Protein AF-A0A660U3Y1-F1 (afdb_monomer)

pLDDT: mean 81.13, std 18.0, range [26.69, 96.25]

Structure (mmCIF, N/CA/C/O backbone):
data_AF-A0A660U3Y1-F1
#
_entry.id   AF-A0A660U3Y1-F1
#
loop_
_atom_site.group_PDB
_atom_site.id
_atom_site.type_symbol
_atom_site.label_atom_id
_atom_site.label_alt_id
_atom_site.label_comp_id
_atom_site.label_asym_id
_atom_site.label_entity_id
_atom_site.label_seq_id
_atom_site.pdbx_PDB_ins_code
_atom_site.Cartn_x
_atom_site.Cartn_y
_atom_site.Cartn_z
_atom_site.occupancy
_atom_site.B_iso_or_equiv
_atom_site.auth_seq_id
_atom_site.auth_comp_id
_atom_site.auth_asym_id
_atom_site.auth_atom_id
_atom_site.pdbx_PDB_model_num
ATOM 1 N N . MET A 1 1 ? -24.969 -13.644 9.704 1.00 38.50 1 MET A N 1
ATOM 2 C CA . MET A 1 1 ? -23.696 -13.093 10.215 1.00 38.50 1 MET A CA 1
ATOM 3 C C . MET A 1 1 ? -22.825 -14.247 10.685 1.00 38.50 1 MET A C 1
ATOM 5 O O . MET A 1 1 ? -23.134 -14.852 11.699 1.00 38.50 1 MET A O 1
ATOM 9 N N . ARG A 1 2 ? -21.796 -14.617 9.922 1.00 26.69 2 ARG A N 1
ATOM 10 C CA . ARG A 1 2 ? -20.731 -15.515 10.386 1.00 26.69 2 ARG A CA 1
ATOM 11 C C . ARG A 1 2 ? -19.425 -14.809 10.062 1.00 26.69 2 ARG A C 1
ATOM 13 O O . ARG A 1 2 ? -19.164 -14.570 8.886 1.00 26.69 2 ARG A O 1
ATOM 20 N N . ALA A 1 3 ? -18.663 -14.438 11.087 1.00 33.84 3 ALA A N 1
ATOM 21 C CA . ALA A 1 3 ? -17.257 -14.114 10.904 1.00 33.84 3 ALA A CA 1
ATOM 22 C C . ALA A 1 3 ? -16.625 -15.320 10.201 1.00 33.84 3 ALA A C 1
ATOM 24 O O . ALA A 1 3 ? -16.736 -16.447 10.694 1.00 33.84 3 ALA A O 1
ATOM 25 N N . ARG A 1 4 ? -16.073 -15.115 8.999 1.00 32.56 4 ARG A N 1
ATOM 26 C CA . ARG A 1 4 ? -15.279 -16.165 8.364 1.00 32.56 4 ARG A CA 1
ATOM 27 C C . ARG A 1 4 ? -14.079 -16.399 9.280 1.00 32.56 4 ARG A C 1
ATOM 29 O O . ARG A 1 4 ? -13.435 -15.421 9.657 1.00 32.56 4 ARG A O 1
ATOM 36 N N . PRO A 1 5 ? -13.795 -17.645 9.681 1.00 30.02 5 PRO A N 1
ATOM 37 C CA . PRO A 1 5 ? -12.590 -17.914 10.439 1.00 30.02 5 PRO A CA 1
ATOM 38 C C . PRO A 1 5 ? -11.397 -17.448 9.601 1.00 30.02 5 PRO A C 1
ATOM 40 O O . PRO A 1 5 ? -11.316 -17.771 8.415 1.00 30.02 5 PRO A O 1
ATOM 43 N N . LEU A 1 6 ? -10.485 -16.693 10.219 1.00 40.97 6 LEU A N 1
ATOM 44 C CA . LEU A 1 6 ? -9.143 -16.419 9.701 1.00 40.97 6 LEU A CA 1
ATOM 45 C C . LEU A 1 6 ? -8.345 -17.734 9.721 1.00 40.97 6 LEU A C 1
ATOM 47 O O . LEU A 1 6 ? -7.366 -17.887 10.445 1.00 40.97 6 LEU A O 1
ATOM 51 N N . SER A 1 7 ? -8.810 -18.743 8.984 1.00 30.17 7 SER A N 1
ATOM 52 C CA . SER A 1 7 ? -8.028 -19.935 8.718 1.00 30.17 7 SER A CA 1
ATOM 53 C C . SER A 1 7 ? -6.977 -19.518 7.707 1.00 30.17 7 SER A C 1
ATOM 55 O O . SER A 1 7 ? -7.266 -19.384 6.516 1.00 30.17 7 SER A O 1
ATOM 57 N N . PHE A 1 8 ? -5.774 -19.282 8.219 1.00 40.25 8 PHE A N 1
ATOM 58 C CA . PHE A 1 8 ? -4.523 -19.184 7.483 1.00 40.25 8 PHE A CA 1
ATOM 59 C C . PHE A 1 8 ? -4.283 -20.518 6.753 1.00 40.25 8 PHE A C 1
ATOM 61 O O . PHE A 1 8 ? -3.463 -21.342 7.144 1.00 40.25 8 PHE A O 1
ATOM 68 N N . SER A 1 9 ? -5.093 -20.796 5.732 1.00 29.05 9 SER A N 1
ATOM 69 C CA . SER A 1 9 ? -4.842 -21.867 4.785 1.00 29.05 9 SER A CA 1
ATOM 70 C C . SER A 1 9 ? -3.715 -21.360 3.907 1.00 29.05 9 SER A C 1
ATOM 72 O O . SER A 1 9 ? -3.891 -20.389 3.174 1.00 29.05 9 SER A O 1
ATOM 74 N N . ALA A 1 10 ? -2.552 -21.991 4.041 1.00 37.44 10 ALA A N 1
ATOM 75 C CA . ALA A 1 10 ? -1.383 -21.803 3.199 1.00 37.44 10 ALA A CA 1
ATOM 76 C C . ALA A 1 10 ? -1.683 -22.231 1.750 1.00 37.44 10 ALA A C 1
ATOM 78 O O . ALA A 1 10 ? -1.175 -23.229 1.253 1.00 37.44 10 ALA A O 1
ATOM 79 N N . ARG A 1 11 ? -2.552 -21.483 1.074 1.00 33.12 11 ARG A N 1
ATOM 80 C CA . ARG A 1 11 ? -2.484 -21.311 -0.368 1.00 33.12 11 ARG A CA 1
ATOM 81 C C . ARG A 1 11 ? -1.458 -20.206 -0.560 1.00 33.12 11 ARG A C 1
ATOM 83 O O . ARG A 1 11 ? -1.620 -19.128 0.008 1.00 33.12 11 ARG A O 1
ATOM 90 N N . GLU A 1 12 ? -0.355 -20.501 -1.233 1.00 38.88 12 GLU A N 1
ATOM 91 C CA . GLU A 1 12 ? 0.592 -19.475 -1.664 1.00 38.88 12 GLU A CA 1
ATOM 92 C C . GLU A 1 12 ? -0.188 -18.455 -2.497 1.00 38.88 12 GLU A C 1
ATOM 94 O O . GLU A 1 12 ? -0.542 -18.721 -3.642 1.00 38.88 12 GLU A O 1
ATOM 99 N N . ALA A 1 13 ? -0.553 -17.324 -1.886 1.00 41.47 13 ALA A N 1
ATOM 100 C CA . ALA A 1 13 ? -1.121 -16.204 -2.616 1.00 41.47 13 ALA A CA 1
ATOM 101 C C . ALA A 1 13 ? -0.105 -15.849 -3.701 1.00 41.47 13 ALA A C 1
ATOM 103 O O . ALA A 1 13 ? 1.049 -15.547 -3.394 1.00 41.47 13 ALA A O 1
ATOM 104 N N . THR A 1 14 ? -0.499 -16.011 -4.960 1.00 57.09 14 THR A N 1
ATOM 105 C CA . THR A 1 14 ? 0.438 -15.885 -6.083 1.00 57.09 14 THR A CA 1
ATOM 106 C C . THR A 1 14 ? 0.549 -14.418 -6.505 1.00 57.09 14 THR A C 1
ATOM 108 O O . THR A 1 14 ? 1.512 -14.030 -7.156 1.00 57.09 14 THR A O 1
ATOM 111 N N . THR A 1 15 ? -0.412 -13.572 -6.101 1.00 74.88 15 THR A N 1
ATOM 112 C CA . THR A 1 15 ? -0.439 -12.144 -6.442 1.00 74.88 15 THR A CA 1
ATOM 113 C C . THR A 1 15 ? -0.823 -11.254 -5.255 1.00 74.88 15 THR A C 1
ATOM 115 O O . THR A 1 15 ? -1.635 -11.622 -4.406 1.00 74.88 15 THR A O 1
ATOM 118 N N . MET A 1 16 ? -0.296 -10.025 -5.229 1.00 83.75 16 MET A N 1
ATOM 119 C CA . MET A 1 16 ? -0.641 -9.000 -4.229 1.00 83.75 16 MET A CA 1
ATOM 120 C C . MET A 1 16 ? -2.156 -8.751 -4.121 1.00 83.75 16 MET A C 1
ATOM 122 O O . MET A 1 16 ? -2.668 -8.543 -3.027 1.00 83.75 16 MET A O 1
ATOM 126 N N . LEU A 1 17 ? -2.900 -8.810 -5.232 1.00 84.19 17 LEU A N 1
ATOM 127 C CA . LEU A 1 17 ? -4.358 -8.627 -5.234 1.00 84.19 17 LEU A CA 1
ATOM 128 C C . LEU A 1 17 ? -5.096 -9.684 -4.399 1.00 84.19 17 LEU A C 1
ATOM 130 O O . LEU A 1 17 ? -6.085 -9.361 -3.733 1.00 84.19 17 LEU A O 1
ATOM 134 N N . GLU A 1 18 ? -4.626 -10.932 -4.411 1.00 8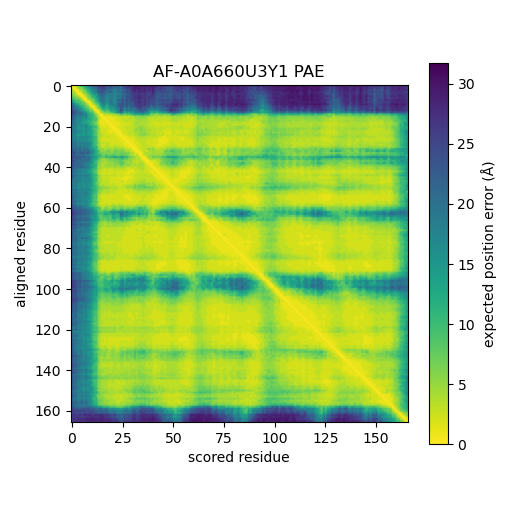3.94 18 GLU A N 1
ATOM 135 C CA . GLU A 1 18 ? -5.190 -12.007 -3.590 1.00 83.94 18 GLU A CA 1
ATOM 136 C C . GLU A 1 18 ? -4.908 -11.773 -2.107 1.00 83.94 18 GLU A C 1
ATOM 138 O O . GLU A 1 18 ? -5.817 -11.912 -1.286 1.00 83.94 18 GLU A O 1
ATOM 143 N N . GLU A 1 19 ? -3.686 -11.349 -1.762 1.00 86.44 19 GLU A N 1
ATOM 144 C CA . GLU A 1 19 ? -3.337 -11.007 -0.380 1.00 86.44 19 GLU A CA 1
ATOM 145 C C . GLU A 1 19 ? -4.221 -9.864 0.137 1.00 86.44 19 GLU A C 1
ATOM 147 O O . GLU A 1 19 ? -4.851 -10.007 1.186 1.00 86.44 19 GLU A O 1
ATOM 152 N N . LEU A 1 20 ? -4.387 -8.781 -0.633 1.00 89.00 20 LEU A N 1
ATOM 153 C CA . LEU A 1 20 ? -5.286 -7.678 -0.270 1.00 89.00 20 LEU A CA 1
ATOM 154 C C . LEU A 1 20 ? -6.734 -8.163 -0.093 1.00 89.00 20 LEU A C 1
ATOM 156 O O . LEU A 1 20 ? -7.381 -7.837 0.901 1.00 89.00 20 LEU A O 1
ATOM 160 N N . SER A 1 21 ? -7.233 -8.993 -1.010 1.00 87.50 21 SER A N 1
ATOM 161 C CA . SER A 1 21 ? -8.596 -9.540 -0.937 1.00 87.50 21 SER A CA 1
ATOM 162 C C . SER A 1 21 ? -8.809 -10.467 0.265 1.00 87.50 21 SER A C 1
ATOM 164 O O . SER A 1 21 ? -9.946 -10.680 0.678 1.00 87.50 21 SER A O 1
ATOM 166 N N . SER A 1 22 ? -7.733 -11.024 0.830 1.00 87.62 22 SER A N 1
ATOM 167 C CA . SER A 1 22 ? -7.786 -11.836 2.050 1.00 87.62 22 SER A CA 1
ATOM 168 C C . SER A 1 22 ? -7.749 -11.006 3.340 1.00 87.62 22 SER A C 1
ATOM 170 O O . SER A 1 22 ? -8.277 -11.444 4.360 1.00 87.62 22 SER A O 1
ATOM 172 N N . ILE A 1 23 ? -7.136 -9.816 3.293 1.00 88.88 23 ILE A N 1
ATOM 173 C CA . ILE A 1 23 ? -6.954 -8.915 4.442 1.00 88.88 23 ILE A CA 1
ATOM 174 C C . ILE A 1 23 ? -8.187 -8.030 4.658 1.00 88.88 23 ILE A C 1
ATOM 176 O O . ILE A 1 23 ? -8.562 -7.755 5.797 1.00 88.88 23 ILE A O 1
ATOM 180 N N . PHE A 1 24 ? -8.805 -7.560 3.573 1.00 90.69 24 PHE A N 1
ATOM 181 C CA . PHE A 1 24 ? -9.920 -6.614 3.612 1.00 90.69 24 PHE A CA 1
ATOM 182 C C . PHE A 1 24 ? -11.270 -7.314 3.425 1.00 90.69 24 PHE A C 1
ATOM 184 O O . PHE A 1 24 ? -11.417 -8.185 2.574 1.00 90.69 24 PHE A O 1
ATOM 191 N N . ASP A 1 25 ? -12.304 -6.859 4.140 1.00 90.62 25 ASP A N 1
ATOM 192 C CA . ASP A 1 25 ? -13.680 -7.345 3.940 1.00 90.62 25 ASP A CA 1
ATOM 193 C C . ASP A 1 25 ? -14.232 -6.957 2.567 1.00 90.62 25 ASP A C 1
ATOM 195 O O . ASP A 1 25 ? -15.112 -7.612 2.005 1.00 90.62 25 ASP A O 1
ATOM 199 N N . TRP A 1 26 ? -13.767 -5.818 2.061 1.00 92.50 26 TRP A N 1
ATOM 200 C CA . TRP A 1 26 ? -14.093 -5.321 0.739 1.00 92.50 26 TRP A CA 1
ATOM 201 C C . TRP A 1 26 ? -12.912 -4.531 0.201 1.00 92.50 26 TRP A C 1
ATOM 203 O O . TRP A 1 26 ? -12.415 -3.627 0.874 1.00 92.50 26 TRP A O 1
ATOM 213 N N . PHE A 1 27 ? -12.502 -4.853 -1.019 1.00 93.94 27 PHE A N 1
ATOM 214 C CA . PHE A 1 27 ? -11.457 -4.150 -1.743 1.00 93.94 27 PHE A CA 1
ATOM 215 C C . PHE A 1 27 ? -11.939 -3.864 -3.164 1.00 93.94 27 PHE A C 1
ATOM 217 O O . PHE A 1 27 ? -12.446 -4.753 -3.853 1.00 93.94 27 PHE A O 1
ATOM 224 N N . ARG A 1 28 ? -11.798 -2.615 -3.607 1.00 93.56 28 ARG A N 1
ATOM 225 C CA . ARG A 1 28 ? -12.078 -2.201 -4.981 1.00 93.56 28 ARG A CA 1
ATOM 226 C C . ARG A 1 28 ? -10.861 -1.509 -5.553 1.00 93.56 28 ARG A C 1
ATOM 228 O O . ARG A 1 28 ? -10.527 -0.398 -5.143 1.00 93.56 28 ARG A O 1
ATOM 235 N N . GLU A 1 29 ? -10.246 -2.164 -6.525 1.00 93.25 29 GLU A N 1
ATOM 236 C CA . GLU A 1 29 ? -9.114 -1.617 -7.255 1.00 93.25 29 GLU A CA 1
ATOM 237 C C . GLU A 1 29 ? -9.519 -0.360 -8.041 1.00 93.25 29 GLU A C 1
ATOM 239 O O . GLU A 1 29 ? -10.598 -0.283 -8.641 1.00 93.25 29 GLU A O 1
ATOM 244 N N . LEU A 1 30 ? -8.641 0.637 -8.008 1.00 91.56 30 LEU A N 1
ATOM 245 C CA . LEU A 1 30 ? -8.725 1.876 -8.760 1.00 91.56 30 LEU A CA 1
ATOM 246 C C . LEU A 1 30 ? -7.494 1.983 -9.657 1.00 91.56 30 LEU A C 1
ATOM 248 O O . LEU A 1 30 ? -6.393 2.246 -9.180 1.00 91.56 30 LEU A O 1
ATOM 252 N N . CYS A 1 31 ? -7.714 1.826 -10.957 1.00 89.69 31 CYS A N 1
ATOM 253 C CA . CYS A 1 31 ? -6.671 1.858 -11.974 1.00 89.69 31 CYS A CA 1
ATOM 254 C C . CYS A 1 31 ? -6.480 3.263 -12.577 1.00 89.69 31 CYS A C 1
ATOM 256 O O . CYS A 1 31 ? -7.377 4.119 -12.547 1.00 89.69 31 CYS A O 1
ATOM 258 N N . GLY A 1 32 ? -5.318 3.460 -13.189 1.00 84.81 32 GLY A N 1
ATOM 259 C CA . GLY A 1 32 ? -4.980 4.532 -14.115 1.00 84.81 32 GLY A CA 1
ATOM 260 C C . GLY A 1 32 ? -4.338 5.760 -13.472 1.00 84.81 32 GLY A C 1
ATOM 261 O O . GLY A 1 32 ? -4.805 6.277 -12.449 1.00 84.81 32 GLY A O 1
ATOM 262 N N . ASP A 1 33 ? -3.318 6.286 -14.153 1.00 86.50 33 ASP A N 1
ATOM 263 C CA . ASP A 1 33 ? -2.675 7.566 -13.836 1.00 86.50 33 ASP A CA 1
ATOM 264 C C . ASP A 1 33 ? -3.432 8.791 -14.388 1.00 86.50 33 ASP A C 1
ATOM 266 O O . ASP A 1 33 ? -3.146 9.919 -13.992 1.00 86.50 33 ASP A O 1
ATOM 270 N N . ARG A 1 34 ? -4.450 8.563 -15.236 1.00 84.62 34 ARG A N 1
ATOM 271 C CA . ARG A 1 34 ? -5.249 9.578 -15.960 1.00 84.62 34 ARG A CA 1
ATOM 272 C C . ARG A 1 34 ? -4.474 10.376 -17.011 1.00 84.62 34 ARG A C 1
ATOM 274 O O . ARG A 1 34 ? -4.979 11.400 -17.460 1.00 84.62 34 ARG A O 1
ATOM 281 N N . ILE A 1 35 ? -3.303 9.898 -17.419 1.00 84.00 35 ILE A N 1
ATOM 282 C CA . ILE A 1 35 ? -2.506 10.501 -18.484 1.00 84.00 35 ILE A CA 1
ATOM 283 C C . ILE A 1 35 ? -2.433 9.540 -19.664 1.00 84.00 35 ILE A C 1
ATOM 285 O O . ILE A 1 35 ? -2.947 9.862 -20.731 1.00 84.00 35 ILE A O 1
ATOM 289 N N . GLN A 1 36 ? -1.831 8.361 -19.483 1.00 75.38 36 GLN A N 1
ATOM 290 C CA . GLN A 1 36 ? -1.526 7.494 -20.626 1.00 75.38 36 GLN A CA 1
ATOM 291 C C . GLN A 1 36 ? -1.427 6.003 -20.295 1.00 75.38 36 GLN A C 1
ATOM 293 O O . GLN A 1 36 ? -1.680 5.184 -21.176 1.00 75.38 36 GLN A O 1
ATOM 298 N N . TRP A 1 37 ? -1.100 5.626 -19.055 1.00 80.69 37 TRP A N 1
ATOM 299 C CA . TRP A 1 37 ? -0.744 4.242 -18.736 1.00 80.69 37 TRP A CA 1
ATOM 300 C C . TRP A 1 37 ? -1.420 3.729 -17.464 1.00 80.69 37 TRP A C 1
ATOM 302 O O . TRP A 1 37 ? -1.726 4.476 -16.532 1.00 80.69 37 TRP A O 1
ATOM 312 N N . GLU A 1 38 ? -1.624 2.413 -17.427 1.00 80.12 38 GLU A N 1
ATOM 313 C CA . GLU A 1 38 ? -1.889 1.679 -16.196 1.00 80.12 38 GLU A CA 1
ATOM 314 C C . GLU A 1 38 ? -0.715 0.753 -15.908 1.00 80.12 38 GLU A C 1
ATOM 316 O O . GLU A 1 38 ? -0.298 -0.025 -16.766 1.00 80.12 38 GLU A O 1
ATOM 321 N N . ASP A 1 39 ? -0.193 0.847 -14.689 1.00 83.88 39 ASP A N 1
ATOM 322 C CA . ASP A 1 39 ? 0.995 0.119 -14.268 1.00 83.88 39 ASP A CA 1
ATOM 323 C C . ASP A 1 39 ? 0.705 -0.714 -13.014 1.00 83.88 39 ASP A C 1
ATOM 325 O O . ASP A 1 39 ? 0.075 -0.243 -12.061 1.00 83.88 39 ASP A O 1
ATOM 329 N N . LYS A 1 40 ? 1.161 -1.969 -13.031 1.00 82.00 40 LYS A N 1
ATOM 330 C CA . LYS A 1 40 ? 0.872 -2.969 -11.993 1.00 82.00 40 LYS A CA 1
ATOM 331 C C . LYS A 1 40 ? 1.829 -2.926 -10.801 1.00 82.00 40 LYS A C 1
ATOM 333 O O . LYS A 1 40 ? 1.640 -3.703 -9.870 1.00 82.00 40 LYS A O 1
ATOM 338 N N . LYS A 1 41 ? 2.835 -2.042 -10.802 1.00 84.88 41 LYS A N 1
ATOM 339 C CA . LYS A 1 41 ? 3.825 -1.921 -9.719 1.00 84.88 41 LYS A CA 1
ATOM 340 C C . LYS A 1 41 ? 3.226 -1.357 -8.446 1.00 84.88 41 LYS A C 1
ATOM 342 O O . LYS A 1 41 ? 3.685 -1.680 -7.357 1.00 84.88 41 LYS A O 1
ATOM 347 N N . LEU A 1 42 ? 2.219 -0.502 -8.594 1.00 89.38 42 LEU A N 1
ATOM 348 C CA . LEU A 1 42 ? 1.381 -0.047 -7.498 1.00 89.38 42 LEU A CA 1
ATOM 349 C C . LEU A 1 42 ? -0.045 -0.497 -7.772 1.00 89.38 42 LEU A C 1
ATOM 351 O O . LEU A 1 42 ? -0.677 -0.030 -8.715 1.00 89.38 42 LEU A O 1
ATOM 355 N N . ILE A 1 43 ? -0.553 -1.389 -6.935 1.00 91.62 43 ILE A N 1
ATOM 356 C CA . ILE A 1 43 ? -1.967 -1.735 -6.890 1.00 91.62 43 ILE A CA 1
ATOM 357 C C . ILE A 1 43 ? -2.618 -0.769 -5.914 1.00 91.62 43 ILE A C 1
ATOM 359 O O . ILE A 1 43 ? -2.200 -0.638 -4.765 1.00 91.62 43 ILE A O 1
ATOM 363 N N . THR A 1 44 ? -3.644 -0.066 -6.368 1.00 94.25 44 THR A N 1
ATOM 364 C CA . THR A 1 44 ? -4.302 0.962 -5.566 1.00 94.25 44 THR A CA 1
ATOM 365 C C . THR A 1 44 ? -5.791 0.727 -5.494 1.00 94.25 44 THR A C 1
ATOM 367 O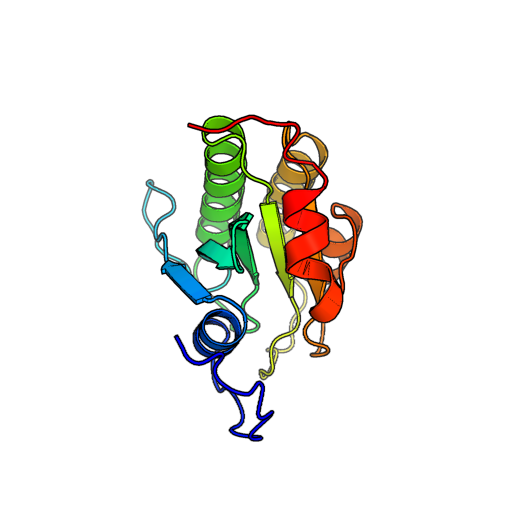 O . THR A 1 44 ? -6.377 0.213 -6.441 1.00 94.25 44 THR A O 1
ATOM 370 N N . GLY A 1 45 ? -6.434 1.118 -4.398 1.00 94.19 45 GLY A N 1
ATOM 371 C CA . GLY A 1 45 ? -7.869 0.904 -4.270 1.00 94.19 45 GLY A CA 1
ATOM 372 C C . GLY A 1 45 ? -8.487 1.459 -3.003 1.00 94.19 45 GLY A C 1
ATOM 373 O O . GLY A 1 45 ? -7.810 2.006 -2.137 1.00 94.19 45 GLY A O 1
ATOM 374 N N . LEU A 1 46 ? -9.801 1.300 -2.902 1.00 94.56 46 LEU A N 1
ATOM 375 C CA . LEU A 1 46 ? -10.544 1.542 -1.672 1.00 94.56 46 LEU A CA 1
ATOM 376 C C . LEU A 1 46 ? -10.718 0.226 -0.932 1.00 94.56 46 LEU A C 1
ATOM 378 O O . LEU A 1 46 ? -11.125 -0.772 -1.527 1.00 94.56 46 LEU A O 1
ATOM 382 N N . ALA A 1 47 ? -10.454 0.247 0.367 1.00 94.19 47 ALA A N 1
ATOM 383 C CA . ALA A 1 47 ? -10.594 -0.911 1.226 1.00 94.19 47 ALA A CA 1
ATOM 384 C C . ALA A 1 47 ? -11.489 -0.625 2.428 1.00 94.19 47 ALA A C 1
ATOM 386 O O . ALA A 1 47 ? -11.582 0.508 2.910 1.00 94.19 47 ALA A O 1
ATOM 387 N N . ARG A 1 48 ? -12.127 -1.679 2.9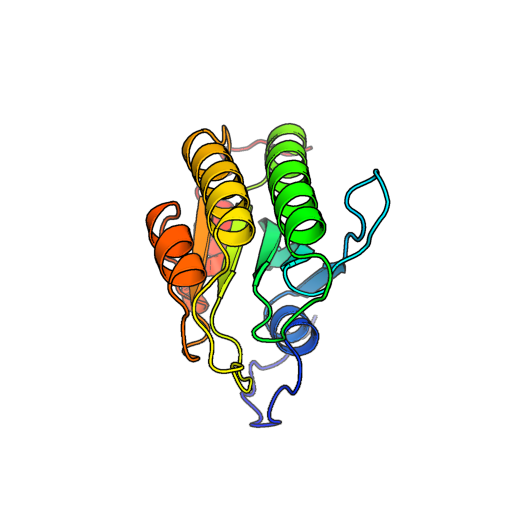35 1.00 91.69 48 ARG A N 1
ATOM 388 C CA . ARG A 1 48 ? -12.884 -1.667 4.185 1.00 91.69 48 ARG A CA 1
ATOM 389 C C . ARG A 1 48 ? -12.435 -2.819 5.081 1.00 91.69 48 ARG A C 1
ATOM 391 O O . ARG A 1 48 ? -12.360 -3.953 4.614 1.00 91.69 48 ARG A O 1
ATOM 398 N N . VAL A 1 49 ? -12.199 -2.511 6.355 1.00 88.69 49 VAL A N 1
ATOM 399 C CA . VAL A 1 49 ? -11.985 -3.480 7.443 1.00 88.69 49 VAL A CA 1
ATOM 400 C C . VAL A 1 49 ? -12.979 -3.146 8.544 1.00 88.69 49 VAL A C 1
ATOM 402 O O . VAL A 1 49 ? -12.932 -2.050 9.104 1.00 88.69 49 VAL A O 1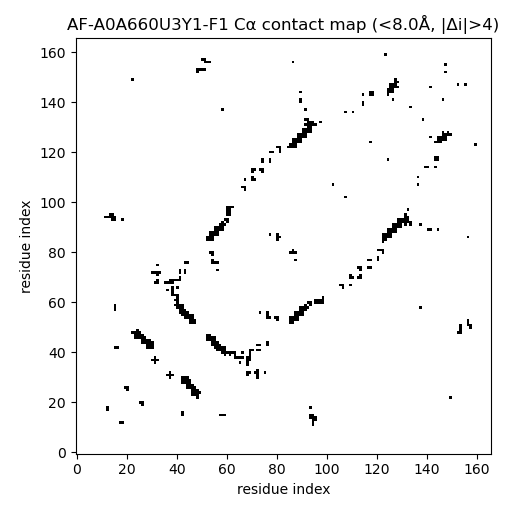
ATOM 405 N N . GLY A 1 50 ? -13.924 -4.042 8.801 1.00 87.81 50 GLY A N 1
ATOM 406 C CA . GLY A 1 50 ? -15.051 -3.831 9.695 1.00 87.81 50 GLY A CA 1
ATOM 407 C C . GLY A 1 50 ? -15.791 -2.534 9.368 1.00 87.81 50 GLY A C 1
ATOM 408 O O . GLY A 1 50 ? -16.430 -2.394 8.317 1.00 87.81 50 GLY A O 1
ATOM 409 N N . ARG A 1 51 ? -15.704 -1.558 10.278 1.00 86.00 51 ARG A N 1
ATOM 410 C CA . ARG A 1 51 ? -16.312 -0.221 10.106 1.00 86.00 51 ARG A CA 1
ATOM 411 C C . ARG A 1 51 ? -15.366 0.827 9.513 1.00 86.00 51 ARG A C 1
ATOM 413 O O . ARG A 1 51 ? -15.827 1.904 9.114 1.00 86.00 51 ARG A O 1
ATOM 420 N N . ALA A 1 52 ? -14.073 0.538 9.444 1.00 87.69 52 ALA A N 1
ATOM 421 C CA . ALA A 1 52 ? -13.058 1.450 8.942 1.00 87.69 52 ALA A CA 1
ATOM 422 C C . ALA A 1 52 ? -12.935 1.383 7.416 1.00 87.69 52 ALA A C 1
ATOM 424 O O . ALA A 1 52 ? -13.099 0.325 6.811 1.00 87.69 52 ALA A O 1
ATOM 425 N N . ARG A 1 53 ? -12.625 2.519 6.785 1.00 91.50 53 ARG A N 1
ATOM 426 C CA . ARG A 1 53 ? -12.313 2.609 5.351 1.00 91.50 53 ARG A CA 1
ATOM 427 C C . ARG A 1 53 ? -10.931 3.220 5.188 1.00 91.50 53 ARG A C 1
ATOM 429 O O . ARG A 1 53 ? -10.577 4.098 5.968 1.00 91.50 53 ARG A O 1
ATOM 436 N N . ALA A 1 54 ? -10.201 2.788 4.171 1.00 94.12 54 ALA A N 1
ATOM 437 C CA . ALA A 1 54 ? -8.887 3.319 3.846 1.00 94.12 54 ALA A CA 1
ATOM 438 C C . ALA A 1 54 ? -8.686 3.366 2.331 1.00 94.12 54 ALA A C 1
ATOM 440 O O . ALA A 1 54 ? -9.264 2.564 1.589 1.00 94.12 54 ALA A O 1
ATOM 441 N N . VAL A 1 55 ? -7.843 4.289 1.883 1.00 96.19 55 VAL A N 1
ATOM 442 C CA . VAL A 1 55 ? -7.243 4.220 0.551 1.00 96.19 55 VAL A CA 1
ATOM 443 C C . VAL A 1 55 ? -5.979 3.384 0.666 1.00 96.19 55 VAL A C 1
ATOM 445 O O . VAL A 1 55 ? -5.118 3.671 1.490 1.00 96.19 55 VAL A O 1
ATOM 448 N N . VAL A 1 56 ? -5.865 2.343 -0.147 1.00 96.25 56 VAL A N 1
ATOM 449 C CA . VAL A 1 56 ? -4.742 1.409 -0.109 1.00 96.25 56 VAL A CA 1
ATOM 450 C C . VAL A 1 56 ? -3.804 1.673 -1.274 1.00 96.25 56 VAL A C 1
ATOM 452 O O . VAL A 1 56 ? -4.250 1.839 -2.412 1.00 96.25 56 VAL A O 1
ATOM 455 N N . ILE A 1 57 ? -2.507 1.676 -0.977 1.00 95.50 57 ILE A N 1
ATOM 456 C CA . ILE A 1 57 ? -1.414 1.705 -1.946 1.00 95.50 57 ILE A CA 1
ATOM 457 C C . ILE A 1 57 ? -0.525 0.497 -1.653 1.00 95.50 57 ILE A C 1
ATOM 459 O O . ILE A 1 57 ? 0.245 0.497 -0.696 1.00 95.50 57 ILE A O 1
ATOM 463 N N . ALA A 1 58 ? -0.649 -0.549 -2.456 1.00 93.38 58 ALA A N 1
ATOM 464 C CA . ALA A 1 58 ? 0.134 -1.765 -2.330 1.00 93.38 58 ALA A CA 1
ATOM 465 C C . ALA A 1 58 ? 1.233 -1.798 -3.391 1.00 93.38 58 ALA A C 1
ATOM 467 O O . ALA A 1 58 ? 0.965 -1.606 -4.577 1.00 93.38 58 ALA A O 1
ATOM 468 N N . PHE A 1 59 ? 2.468 -2.047 -2.972 1.00 90.44 59 PHE A N 1
ATOM 469 C CA . PHE A 1 59 ? 3.562 -2.322 -3.904 1.00 90.44 59 PHE A CA 1
ATOM 470 C C . PHE A 1 59 ? 3.387 -3.707 -4.501 1.00 90.44 59 PHE A C 1
ATOM 472 O O . PHE A 1 59 ? 2.814 -4.550 -3.846 1.00 90.44 59 PHE A O 1
ATOM 479 N N . ASN A 1 60 ? 3.838 -3.951 -5.725 1.00 85.81 60 ASN A N 1
ATOM 480 C CA . ASN A 1 60 ? 3.904 -5.279 -6.327 1.00 85.81 60 ASN A CA 1
ATOM 481 C C . ASN A 1 60 ? 5.371 -5.583 -6.666 1.00 85.81 60 ASN A C 1
ATOM 483 O O . ASN A 1 60 ? 6.019 -4.724 -7.273 1.00 85.81 60 ASN A O 1
ATOM 487 N N . PRO A 1 61 ? 5.930 -6.747 -6.268 1.00 74.06 61 PRO A N 1
ATOM 488 C CA . PRO A 1 61 ? 7.330 -7.090 -6.531 1.00 74.06 61 PRO A CA 1
ATOM 489 C C . PRO A 1 61 ? 7.679 -7.226 -8.021 1.00 74.06 61 PRO A C 1
ATOM 491 O O . PRO A 1 61 ? 8.865 -7.214 -8.364 1.00 74.06 61 PRO A O 1
ATOM 494 N N . GLU A 1 62 ? 6.681 -7.351 -8.899 1.00 70.06 62 GLU A N 1
ATOM 495 C CA . GLU A 1 62 ? 6.869 -7.465 -10.346 1.00 70.06 62 GLU A CA 1
ATOM 496 C C . GLU A 1 62 ? 7.508 -6.207 -10.967 1.00 70.06 62 GLU A C 1
ATOM 498 O O . GLU A 1 62 ? 7.220 -5.066 -10.593 1.00 70.06 62 GLU A O 1
ATOM 503 N N . GLN A 1 63 ? 8.384 -6.410 -11.960 1.00 64.94 63 GLN A N 1
ATOM 504 C CA . GLN A 1 63 ? 8.871 -5.313 -12.798 1.00 64.94 63 GLN A CA 1
ATOM 505 C C . GLN A 1 63 ? 7.781 -4.852 -13.750 1.00 64.94 63 GLN A C 1
ATOM 507 O O . GLN A 1 63 ? 7.047 -5.660 -14.315 1.00 64.94 63 GLN A O 1
ATOM 512 N N . THR A 1 64 ? 7.736 -3.547 -13.986 1.00 66.12 64 THR A N 1
ATOM 513 C CA . THR A 1 64 ? 6.755 -2.959 -14.880 1.00 66.12 64 THR A CA 1
ATOM 514 C C . THR A 1 64 ? 7.400 -1.978 -15.852 1.00 66.12 64 THR A C 1
ATOM 516 O O . THR A 1 64 ? 8.416 -1.359 -15.522 1.00 66.12 64 THR A O 1
ATOM 519 N N . PRO A 1 65 ? 6.850 -1.867 -17.073 1.00 65.94 65 PRO A N 1
ATOM 520 C CA . PRO A 1 65 ? 7.458 -1.086 -18.144 1.00 65.94 65 PRO A CA 1
ATOM 521 C C . PRO A 1 65 ? 7.382 0.429 -17.912 1.00 65.94 65 PRO A C 1
ATOM 523 O O . PRO A 1 65 ? 8.212 1.157 -18.452 1.00 65.94 65 PRO A O 1
ATOM 526 N N . HIS A 1 66 ? 6.429 0.917 -17.106 1.00 76.00 66 HIS A N 1
ATOM 527 C CA . HIS A 1 66 ? 6.164 2.349 -16.939 1.00 76.00 66 HIS A CA 1
ATOM 528 C C . HIS A 1 66 ? 6.053 2.732 -15.457 1.00 76.00 66 HIS A C 1
ATOM 530 O O . HIS A 1 66 ? 4.989 3.159 -14.995 1.00 76.00 66 HIS A O 1
ATOM 536 N N . PRO A 1 67 ? 7.158 2.636 -14.689 1.00 75.12 67 PRO A N 1
ATOM 537 C CA . PRO A 1 67 ? 7.131 2.877 -13.250 1.00 75.12 67 PRO A CA 1
ATOM 538 C C . PRO A 1 67 ? 6.581 4.260 -12.889 1.00 75.12 67 PRO A C 1
ATOM 540 O O . PRO A 1 67 ? 5.874 4.399 -11.899 1.00 75.12 67 PRO A O 1
ATOM 543 N N . GLU A 1 68 ? 6.846 5.267 -13.716 1.00 85.50 68 GLU A N 1
ATOM 544 C CA . GLU A 1 68 ? 6.311 6.623 -13.586 1.00 85.50 68 GLU A CA 1
ATOM 545 C C . GLU A 1 68 ? 4.782 6.679 -13.412 1.00 85.50 68 GLU A C 1
ATOM 547 O O . GLU A 1 68 ? 4.274 7.392 -12.544 1.00 85.50 68 GLU A O 1
ATOM 552 N N . ALA A 1 69 ? 4.037 5.873 -14.171 1.00 85.81 69 ALA A N 1
ATOM 553 C CA . ALA A 1 69 ? 2.582 5.845 -14.131 1.00 85.81 69 ALA A CA 1
ATOM 554 C C . ALA A 1 69 ? 2.080 5.263 -12.805 1.00 85.81 69 ALA A C 1
ATOM 556 O O . ALA A 1 69 ? 1.090 5.745 -12.250 1.00 85.81 69 ALA A O 1
ATOM 557 N N . ALA A 1 70 ? 2.806 4.292 -12.239 1.00 87.62 70 ALA A N 1
ATOM 558 C CA . ALA A 1 70 ? 2.494 3.740 -10.927 1.00 87.62 70 ALA A CA 1
ATOM 559 C C . ALA A 1 70 ? 2.587 4.813 -9.834 1.00 87.62 70 ALA A C 1
ATOM 561 O O . ALA A 1 70 ? 1.646 4.978 -9.058 1.00 87.62 70 ALA A O 1
ATOM 562 N N . PHE A 1 71 ? 3.684 5.575 -9.768 1.00 91.12 71 PHE A N 1
ATOM 563 C CA . PHE A 1 71 ? 3.860 6.590 -8.719 1.00 91.12 71 PHE A CA 1
ATOM 564 C C . PHE A 1 71 ? 2.913 7.777 -8.892 1.00 91.12 71 PHE A C 1
ATOM 566 O O . PHE A 1 71 ? 2.334 8.227 -7.903 1.00 91.12 71 PHE A O 1
ATOM 573 N N . ARG A 1 72 ? 2.647 8.219 -10.132 1.00 91.75 72 ARG A N 1
ATOM 574 C CA . ARG A 1 72 ? 1.593 9.213 -10.407 1.00 91.75 72 ARG A CA 1
ATOM 575 C C . ARG A 1 72 ? 0.227 8.734 -9.912 1.00 91.75 72 ARG A C 1
ATOM 577 O O . ARG A 1 72 ? -0.503 9.499 -9.276 1.00 91.75 72 ARG A O 1
ATOM 584 N N . LYS A 1 73 ? -0.104 7.456 -10.140 1.00 93.31 73 LYS A N 1
ATOM 585 C CA . LYS A 1 73 ? -1.310 6.821 -9.590 1.00 93.31 73 LYS A CA 1
ATOM 586 C C . LYS A 1 73 ? -1.296 6.823 -8.057 1.00 93.31 73 LYS A C 1
ATOM 588 O O . LYS A 1 73 ? -2.299 7.198 -7.457 1.00 93.31 73 LYS A O 1
ATOM 593 N N . GLY A 1 74 ? -0.168 6.508 -7.421 1.00 94.25 74 GLY A N 1
ATOM 594 C CA . GLY A 1 74 ? 0.004 6.608 -5.966 1.00 94.25 74 GLY A CA 1
ATOM 595 C C . GLY A 1 74 ? -0.288 8.013 -5.424 1.00 94.25 74 GLY A C 1
ATOM 596 O O . GLY A 1 74 ? -1.130 8.168 -4.543 1.00 94.25 74 GLY A O 1
ATOM 597 N N . ILE A 1 75 ? 0.316 9.053 -6.006 1.00 94.94 75 ILE A N 1
ATOM 598 C CA . ILE A 1 75 ? 0.102 10.458 -5.605 1.00 94.94 75 ILE A CA 1
ATOM 599 C C . ILE A 1 75 ? -1.372 10.854 -5.773 1.00 94.94 75 ILE A C 1
ATOM 601 O O . ILE A 1 75 ? -1.968 11.503 -4.912 1.00 94.94 75 ILE A O 1
ATOM 605 N N . ARG A 1 76 ? -2.005 10.425 -6.871 1.00 95.00 76 ARG A N 1
ATOM 606 C CA . ARG A 1 76 ? -3.442 10.625 -7.107 1.00 95.00 76 ARG A CA 1
ATOM 607 C C . ARG A 1 76 ? -4.298 9.986 -6.011 1.00 95.00 76 ARG A C 1
ATOM 609 O O . ARG A 1 76 ? -5.331 10.551 -5.656 1.00 95.00 76 ARG A O 1
ATOM 616 N N . MET A 1 77 ? -3.893 8.831 -5.489 1.00 95.38 77 MET A N 1
ATOM 617 C CA . MET A 1 77 ? -4.598 8.143 -4.406 1.00 95.38 77 MET A CA 1
ATOM 618 C C . MET A 1 77 ? -4.430 8.833 -3.060 1.00 95.38 77 MET A C 1
ATOM 620 O O . MET A 1 77 ? -5.414 8.927 -2.333 1.00 95.38 77 MET A O 1
ATOM 624 N N . VAL A 1 78 ? -3.255 9.393 -2.763 1.00 95.94 78 VAL A N 1
ATOM 625 C CA . VAL A 1 78 ? -3.072 10.236 -1.570 1.00 95.94 78 VAL A CA 1
ATOM 626 C C . VAL A 1 78 ? -4.046 11.417 -1.609 1.00 95.94 78 VAL A C 1
ATOM 628 O O . VAL A 1 78 ? -4.852 11.579 -0.698 1.00 95.94 78 VAL A O 1
ATOM 631 N N . LYS A 1 79 ? -4.108 12.138 -2.736 1.00 95.31 79 LYS A N 1
ATOM 632 C CA . LYS A 1 79 ? -5.065 13.246 -2.928 1.00 95.31 79 LYS A CA 1
ATOM 633 C C . LYS A 1 79 ? -6.530 12.813 -2.842 1.00 95.31 79 LYS A C 1
ATOM 635 O O . LYS A 1 79 ? -7.397 13.591 -2.449 1.00 95.31 79 LYS A O 1
ATOM 640 N N . LEU A 1 80 ? -6.845 11.591 -3.274 1.00 94.50 80 LEU A N 1
ATOM 641 C CA . LEU A 1 80 ? -8.190 11.034 -3.127 1.00 94.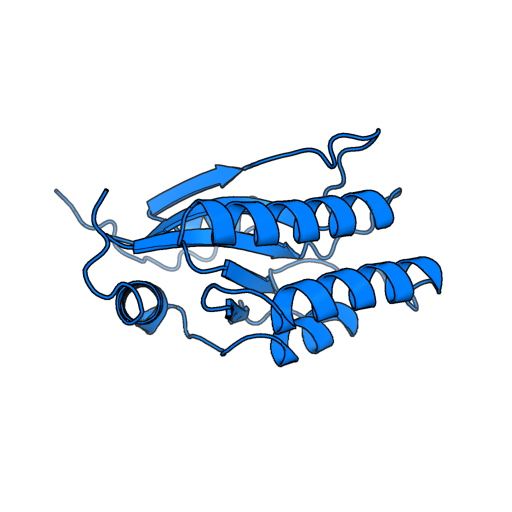50 80 LEU A CA 1
ATOM 642 C C . LEU A 1 80 ? -8.508 10.750 -1.654 1.00 94.50 80 LEU A C 1
ATOM 644 O O . LEU A 1 80 ? -9.620 11.034 -1.219 1.00 94.50 80 LEU A O 1
ATOM 648 N N . ALA A 1 81 ? -7.548 10.215 -0.901 1.00 94.31 81 ALA A N 1
ATOM 649 C CA . ALA A 1 81 ? -7.689 9.928 0.521 1.00 94.31 81 ALA A CA 1
ATOM 650 C C . ALA A 1 81 ? -7.966 11.203 1.323 1.00 94.31 81 ALA A C 1
ATOM 652 O O . ALA A 1 81 ? -8.915 11.228 2.106 1.00 94.31 81 ALA A O 1
ATOM 653 N N . GLU A 1 82 ? -7.229 12.278 1.029 1.00 93.94 82 GLU A N 1
ATOM 654 C CA . GLU A 1 82 ? -7.436 13.613 1.603 1.00 93.94 82 GLU A CA 1
ATOM 655 C C . GLU A 1 82 ? -8.854 14.127 1.346 1.00 93.94 82 GLU A C 1
ATOM 657 O O . GLU A 1 82 ? -9.576 14.475 2.277 1.00 93.94 82 GLU A O 1
ATOM 662 N N . LYS A 1 83 ? -9.314 14.071 0.090 1.00 93.19 83 LYS A N 1
ATOM 663 C CA . LYS A 1 83 ? -10.677 14.494 -0.278 1.00 93.19 83 LYS A CA 1
ATOM 664 C C . LYS A 1 83 ? -11.773 13.682 0.407 1.00 93.19 83 LYS A C 1
ATOM 666 O O . LYS A 1 83 ? -12.847 14.212 0.672 1.00 93.19 83 LYS A O 1
ATOM 671 N N . LEU A 1 84 ? -11.531 12.394 0.639 1.00 90.25 84 LEU A N 1
ATOM 672 C CA . LEU A 1 84 ? -12.477 11.499 1.306 1.00 90.25 84 LEU A CA 1
ATOM 673 C C . LEU A 1 84 ? -12.358 11.541 2.836 1.00 90.25 84 LEU A C 1
ATOM 675 O O . LEU A 1 84 ? -13.143 10.871 3.508 1.00 90.25 84 LEU A O 1
ATOM 679 N N . GLY A 1 85 ? -11.369 12.254 3.388 1.00 89.12 85 GLY A N 1
ATOM 680 C CA . GLY A 1 85 ? -11.054 12.231 4.816 1.00 89.12 85 GLY A CA 1
ATOM 681 C C . GLY A 1 85 ? -10.753 10.822 5.338 1.00 89.12 85 GLY A C 1
ATOM 682 O O . GLY A 1 85 ? -11.082 10.499 6.477 1.00 89.12 85 GLY A O 1
ATOM 683 N N . CYS A 1 86 ? -10.210 9.948 4.487 1.00 90.88 86 CYS A N 1
ATOM 684 C CA . CYS A 1 86 ? -9.903 8.563 4.829 1.00 90.88 86 CYS A CA 1
ATOM 685 C C . CYS A 1 86 ? -8.387 8.380 4.979 1.00 90.88 86 CYS A C 1
ATOM 687 O O . CYS A 1 86 ? -7.636 8.978 4.213 1.00 90.88 86 CYS A O 1
ATOM 689 N N . PRO A 1 87 ? -7.923 7.524 5.903 1.00 94.19 87 PRO A N 1
ATOM 690 C CA . PRO A 1 87 ? -6.503 7.224 6.040 1.00 94.19 87 PRO A CA 1
ATOM 691 C C . PRO A 1 87 ? -5.935 6.534 4.792 1.00 94.19 87 PRO A C 1
ATOM 693 O O . PRO A 1 87 ? -6.642 5.806 4.081 1.00 94.19 87 PRO A O 1
ATOM 696 N N . VAL A 1 88 ? -4.637 6.731 4.565 1.00 95.81 88 VAL A N 1
ATOM 697 C CA . VAL A 1 88 ? -3.851 6.010 3.558 1.00 95.81 88 VAL A CA 1
ATOM 698 C C . VAL A 1 88 ? -3.184 4.809 4.221 1.00 95.81 88 VAL A C 1
ATOM 700 O O . VAL A 1 88 ? -2.566 4.935 5.274 1.00 95.81 88 VAL A O 1
ATOM 703 N N . LEU A 1 89 ? -3.281 3.641 3.596 1.00 95.94 89 LEU A N 1
ATOM 704 C CA . LEU A 1 89 ? -2.634 2.414 4.038 1.00 95.94 89 LEU A CA 1
ATOM 705 C C . LEU A 1 89 ? -1.670 1.919 2.961 1.00 95.94 89 LEU A C 1
ATOM 707 O O . LEU A 1 89 ? -2.084 1.511 1.876 1.00 95.94 89 LEU A O 1
ATOM 711 N N . ILE A 1 90 ? -0.383 1.932 3.281 1.00 95.75 90 ILE A N 1
ATOM 712 C CA . ILE A 1 90 ? 0.672 1.403 2.425 1.00 95.75 90 ILE A CA 1
ATOM 713 C C . ILE A 1 90 ? 0.867 -0.074 2.748 1.00 95.75 90 ILE A C 1
ATOM 715 O O . ILE A 1 90 ? 1.138 -0.419 3.894 1.00 95.75 90 ILE A O 1
ATOM 719 N N . VAL A 1 91 ? 0.767 -0.945 1.751 1.00 94.00 91 VAL A N 1
ATOM 720 C CA . VAL A 1 91 ? 0.983 -2.387 1.923 1.00 94.00 91 VAL A CA 1
ATOM 721 C C . VAL A 1 91 ? 2.239 -2.799 1.166 1.00 94.00 91 VAL A C 1
ATOM 723 O O . VAL A 1 91 ? 2.403 -2.474 -0.010 1.00 94.00 91 VAL A O 1
ATOM 726 N N . VAL A 1 92 ? 3.146 -3.495 1.846 1.00 91.44 92 VAL A N 1
ATOM 727 C CA . VAL A 1 92 ? 4.421 -3.940 1.271 1.00 91.44 92 VAL A CA 1
ATOM 728 C C . VAL A 1 92 ? 4.727 -5.385 1.636 1.00 91.44 92 VAL A C 1
ATOM 730 O O . VAL A 1 92 ? 4.253 -5.910 2.646 1.00 91.44 92 VAL A O 1
ATOM 733 N N . GLY A 1 93 ? 5.589 -6.010 0.836 1.00 84.88 93 GLY A N 1
ATOM 734 C CA . GLY A 1 93 ? 6.155 -7.312 1.161 1.00 84.88 93 GLY A CA 1
ATOM 735 C C . GLY A 1 93 ? 5.188 -8.479 1.001 1.00 84.88 93 GLY A C 1
ATOM 736 O O . GLY A 1 93 ? 5.234 -9.383 1.829 1.00 84.88 93 GLY A O 1
ATOM 737 N N . ALA A 1 94 ? 4.344 -8.504 -0.034 1.00 78.62 94 ALA A N 1
ATOM 738 C CA . ALA A 1 94 ? 3.734 -9.777 -0.423 1.00 78.62 9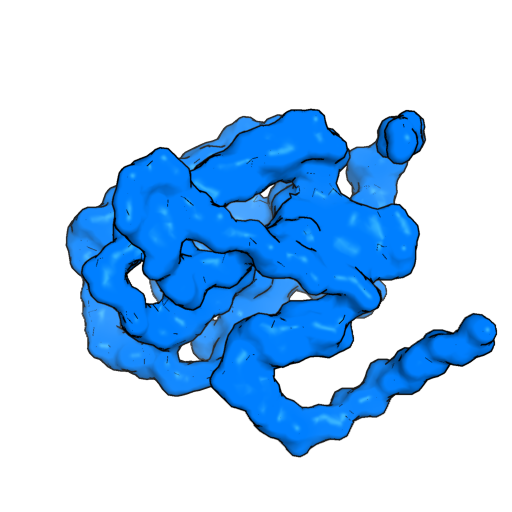4 ALA A CA 1
ATOM 739 C C . ALA A 1 94 ? 4.775 -10.771 -0.913 1.00 78.62 94 ALA A C 1
ATOM 741 O O . ALA A 1 94 ? 5.931 -10.452 -1.227 1.00 78.62 94 ALA A O 1
ATOM 742 N N . LYS A 1 95 ? 4.309 -12.009 -0.976 1.00 70.88 95 LYS A N 1
ATOM 743 C CA . LYS A 1 95 ? 5.046 -13.142 -1.497 1.00 70.88 95 LYS A CA 1
ATOM 744 C C . LYS A 1 95 ? 5.196 -12.974 -3.009 1.00 70.88 95 LYS A C 1
ATOM 746 O O . LYS A 1 95 ? 4.221 -12.821 -3.732 1.00 70.88 95 LYS A O 1
ATOM 751 N N . GLY A 1 96 ? 6.438 -12.961 -3.480 1.00 62.22 96 GLY A N 1
ATOM 752 C CA . GLY A 1 96 ? 6.745 -12.872 -4.901 1.00 62.22 96 GLY A CA 1
ATOM 753 C C . GLY A 1 96 ? 8.244 -12.864 -5.172 1.00 62.22 96 GLY A C 1
ATOM 754 O O . GLY A 1 96 ? 9.056 -12.492 -4.314 1.00 62.22 96 GLY A O 1
ATOM 755 N N . GLU A 1 97 ? 8.616 -13.292 -6.374 1.00 58.31 97 GLU A N 1
ATOM 756 C CA . GLU A 1 97 ? 9.991 -13.207 -6.846 1.00 58.31 97 GLU A CA 1
ATOM 757 C C . GLU A 1 97 ? 10.305 -11.770 -7.247 1.00 58.31 97 GLU A C 1
ATOM 759 O O . GLU A 1 97 ? 9.749 -11.205 -8.186 1.00 58.31 97 GLU A O 1
ATOM 764 N N . ARG A 1 98 ? 11.223 -11.157 -6.505 1.00 62.78 98 ARG A N 1
ATOM 765 C CA . ARG A 1 98 ? 11.738 -9.843 -6.856 1.00 62.78 98 ARG A CA 1
ATOM 766 C C . ARG A 1 98 ? 12.767 -9.998 -7.962 1.00 62.78 98 ARG A C 1
ATOM 768 O O . ARG A 1 98 ? 13.769 -10.689 -7.774 1.00 62.78 98 ARG A O 1
ATOM 775 N N . SER A 1 99 ? 12.583 -9.271 -9.057 1.00 57.06 99 SER A N 1
ATOM 776 C CA . SER A 1 99 ? 13.622 -9.218 -10.078 1.00 57.06 99 SER A CA 1
ATOM 777 C C . SER A 1 99 ? 14.871 -8.502 -9.545 1.00 57.06 99 SER A C 1
ATOM 779 O O . SER A 1 99 ? 14.755 -7.414 -8.966 1.00 57.06 99 SER A O 1
ATOM 781 N N . PRO A 1 100 ? 16.073 -9.069 -9.732 1.00 55.00 100 PRO A N 1
ATOM 782 C CA . PRO A 1 100 ? 17.313 -8.405 -9.360 1.00 55.00 100 PRO A CA 1
ATOM 783 C C . PRO A 1 100 ? 17.535 -7.164 -10.237 1.00 55.00 100 PRO A C 1
ATOM 785 O O . PRO A 1 100 ? 17.312 -7.199 -11.444 1.00 55.00 100 PRO A O 1
ATOM 788 N N . GLY A 1 101 ? 17.972 -6.061 -9.626 1.00 65.12 101 GLY A N 1
ATOM 789 C CA . GLY A 1 101 ? 18.271 -4.815 -10.332 1.00 65.12 101 GLY A CA 1
ATOM 790 C C . GLY A 1 101 ? 18.325 -3.609 -9.397 1.00 65.12 101 GLY A C 1
ATOM 791 O O . GLY A 1 101 ? 17.583 -3.541 -8.412 1.00 65.12 101 GLY A O 1
ATOM 792 N N . LYS A 1 102 ? 19.216 -2.656 -9.695 1.00 70.19 102 LYS A N 1
ATOM 793 C CA . LYS A 1 102 ? 19.201 -1.338 -9.047 1.00 70.19 102 LYS A CA 1
ATOM 794 C C . LYS A 1 102 ? 18.038 -0.518 -9.617 1.00 70.19 102 LYS A C 1
ATOM 796 O O . LYS A 1 102 ? 17.788 -0.609 -10.820 1.00 70.19 102 LYS A O 1
ATOM 801 N N . PRO A 1 103 ? 17.326 0.267 -8.793 1.00 73.00 103 PRO A N 1
ATOM 802 C CA . PRO A 1 103 ? 16.306 1.170 -9.306 1.00 73.00 103 PRO A CA 1
ATOM 803 C C . PRO A 1 103 ? 16.931 2.185 -10.279 1.00 73.00 103 PRO A C 1
ATOM 805 O O . PRO A 1 103 ? 18.033 2.678 -10.035 1.00 73.00 103 PRO A O 1
ATOM 808 N N . SER A 1 104 ? 16.244 2.483 -11.387 1.00 80.56 104 SER A N 1
ATOM 809 C CA . SER A 1 104 ? 16.661 3.550 -12.306 1.00 80.56 104 SER A CA 1
ATOM 810 C C . SER A 1 104 ? 16.552 4.924 -11.635 1.00 80.56 104 SER A C 1
ATOM 812 O O . SER A 1 104 ? 15.828 5.087 -10.653 1.00 80.56 104 SER A O 1
ATOM 814 N N . HIS A 1 105 ? 17.256 5.928 -12.165 1.00 82.62 105 HIS A N 1
ATOM 815 C CA . HIS A 1 105 ? 17.205 7.290 -11.625 1.00 82.62 105 HIS A CA 1
ATOM 816 C C . HIS A 1 105 ? 15.778 7.859 -11.637 1.00 82.62 105 HIS A C 1
ATOM 818 O O . HIS A 1 105 ? 15.301 8.337 -10.610 1.00 82.62 105 HIS A O 1
ATOM 824 N N . ASP A 1 106 ? 15.059 7.694 -12.750 1.00 82.25 106 ASP A N 1
ATOM 825 C CA . ASP A 1 106 ? 13.668 8.145 -12.883 1.00 82.25 106 ASP A CA 1
ATOM 826 C C . ASP A 1 106 ? 12.760 7.478 -11.846 1.00 82.25 106 ASP A C 1
ATOM 828 O O . ASP A 1 106 ? 11.923 8.121 -11.216 1.00 82.25 106 ASP A O 1
ATOM 832 N N . LEU A 1 107 ? 12.964 6.180 -11.605 1.00 82.38 107 LEU A N 1
ATOM 833 C CA . LEU A 1 107 ? 12.204 5.437 -10.609 1.00 82.38 107 LEU A CA 1
ATOM 834 C C . LEU A 1 107 ? 12.421 5.998 -9.193 1.00 82.38 107 LEU A C 1
ATOM 836 O O . LEU A 1 107 ? 11.471 6.054 -8.414 1.00 82.38 107 LEU A O 1
ATOM 840 N N . ILE A 1 108 ? 13.648 6.409 -8.861 1.00 86.19 108 ILE A N 1
ATOM 841 C CA . ILE A 1 108 ? 13.964 7.050 -7.576 1.00 86.19 108 ILE A CA 1
ATOM 842 C C . ILE A 1 108 ? 13.283 8.418 -7.486 1.00 86.19 108 ILE A C 1
ATOM 844 O O . ILE A 1 108 ? 12.666 8.707 -6.465 1.00 86.19 108 ILE A O 1
ATOM 848 N N . HIS A 1 109 ? 13.340 9.220 -8.551 1.00 89.75 109 HIS A N 1
ATOM 849 C CA . HIS A 1 109 ? 12.708 10.539 -8.597 1.00 89.75 109 HIS A CA 1
ATOM 850 C C . HIS A 1 109 ? 11.195 10.456 -8.334 1.00 89.75 109 HIS A C 1
ATOM 852 O O . HIS A 1 109 ? 10.673 11.109 -7.433 1.00 89.75 109 HIS A O 1
ATOM 858 N N . PHE A 1 110 ? 10.484 9.578 -9.047 1.00 90.12 110 PHE A N 1
ATOM 859 C CA . PHE A 1 110 ? 9.046 9.390 -8.838 1.00 90.12 110 PHE A CA 1
ATOM 860 C C . PHE A 1 110 ? 8.704 8.787 -7.466 1.00 90.12 110 PHE A C 1
ATOM 862 O O . PHE A 1 110 ? 7.672 9.115 -6.873 1.00 90.12 110 PHE A O 1
ATOM 869 N N . ALA A 1 111 ? 9.567 7.921 -6.930 1.00 90.50 111 ALA A N 1
ATOM 870 C CA . ALA A 1 111 ? 9.417 7.429 -5.566 1.00 90.50 111 ALA A CA 1
ATOM 871 C C . ALA A 1 111 ? 9.579 8.555 -4.532 1.00 90.50 111 ALA A C 1
ATOM 873 O O . ALA A 1 111 ? 8.833 8.591 -3.556 1.00 90.50 111 ALA A O 1
ATOM 874 N N . GLU A 1 112 ? 10.509 9.485 -4.745 1.00 92.62 112 GLU A N 1
ATOM 875 C CA . GLU A 1 112 ? 10.693 10.654 -3.887 1.00 92.62 112 GLU A CA 1
ATOM 876 C C . GLU A 1 112 ? 9.462 11.571 -3.907 1.00 92.62 112 GLU A C 1
ATOM 878 O O . GLU A 1 112 ? 9.024 12.030 -2.852 1.00 92.62 112 GLU A O 1
ATOM 883 N N . GLU A 1 113 ? 8.855 11.800 -5.074 1.00 94.31 113 GLU A N 1
ATOM 884 C CA . GLU A 1 113 ? 7.613 12.574 -5.186 1.00 94.31 113 GLU A CA 1
ATOM 885 C C . GLU A 1 113 ? 6.462 11.944 -4.394 1.00 94.31 113 GLU A C 1
ATOM 887 O O . GLU A 1 113 ? 5.777 12.635 -3.634 1.00 94.31 113 GLU A O 1
ATOM 892 N N . LEU A 1 114 ? 6.266 10.627 -4.524 1.00 94.56 114 LEU A N 1
ATOM 893 C CA . LEU A 1 114 ? 5.261 9.912 -3.739 1.00 94.56 114 LEU A CA 1
ATOM 894 C C . LEU A 1 114 ? 5.573 9.993 -2.241 1.00 94.56 114 LEU A C 1
ATOM 896 O O . LEU A 1 114 ? 4.675 10.255 -1.445 1.00 94.56 114 LEU A O 1
ATOM 900 N N . PHE A 1 115 ? 6.835 9.810 -1.855 1.00 95.38 115 PHE A N 1
ATOM 901 C CA . PHE A 1 115 ? 7.266 9.902 -0.463 1.00 95.38 115 PHE A CA 1
ATOM 902 C C . PHE A 1 115 ? 6.972 11.287 0.132 1.00 95.38 115 PHE A C 1
ATOM 904 O O . PHE A 1 115 ? 6.378 11.377 1.205 1.00 95.38 115 PHE A O 1
ATOM 911 N N . LYS A 1 116 ? 7.293 12.369 -0.590 1.00 95.75 116 LYS A N 1
ATOM 912 C CA . LYS A 1 116 ? 6.934 13.743 -0.199 1.00 95.75 116 LYS A CA 1
ATOM 913 C C . LYS A 1 116 ? 5.421 13.913 -0.074 1.00 95.75 116 LYS A C 1
ATOM 915 O O . LYS A 1 116 ? 4.957 14.473 0.912 1.00 95.75 116 LYS A O 1
ATOM 920 N N . SER A 1 117 ? 4.654 13.384 -1.029 1.00 95.88 117 SER A N 1
ATOM 921 C CA . SER A 1 117 ? 3.189 13.442 -0.984 1.00 95.88 117 SER A CA 1
ATOM 922 C C . SER A 1 117 ? 2.612 12.733 0.241 1.00 95.88 117 SER A C 1
ATOM 924 O O . SER A 1 117 ? 1.624 13.208 0.784 1.00 95.88 117 SER A O 1
ATOM 926 N N . LEU A 1 118 ? 3.202 11.618 0.675 1.00 95.38 118 LEU A N 1
ATOM 927 C CA . LEU A 1 118 ? 2.771 10.893 1.873 1.00 95.38 118 LEU A CA 1
ATOM 928 C C . LEU A 1 118 ? 3.118 11.655 3.156 1.00 95.38 118 LEU A C 1
ATOM 930 O O . LEU A 1 118 ? 2.298 11.715 4.063 1.00 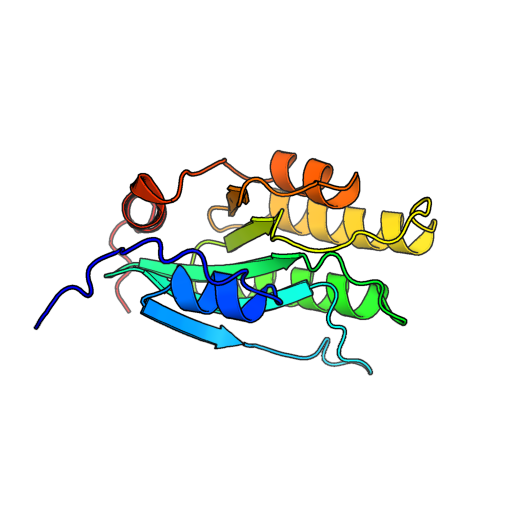95.38 118 LEU A O 1
ATOM 934 N N . LEU A 1 119 ? 4.308 12.260 3.225 1.00 95.12 119 LEU A N 1
ATOM 935 C CA . LEU A 1 119 ? 4.725 13.061 4.381 1.00 95.12 119 LEU A CA 1
ATOM 936 C C . LEU A 1 119 ? 3.870 14.316 4.577 1.00 95.12 119 LEU A C 1
ATOM 938 O O . LEU A 1 119 ? 3.668 14.747 5.708 1.00 95.12 119 LEU A O 1
ATOM 942 N N . SER A 1 120 ? 3.404 14.914 3.482 1.00 94.69 120 SER A N 1
ATOM 943 C CA . SER A 1 120 ? 2.552 16.106 3.503 1.00 94.69 120 SER A CA 1
ATOM 944 C C . SER A 1 120 ? 1.055 15.789 3.521 1.00 94.69 120 SER A C 1
ATOM 946 O O . SER A 1 120 ? 0.264 16.722 3.420 1.00 94.69 120 SER A O 1
ATOM 948 N N . ALA A 1 121 ? 0.666 14.515 3.627 1.00 93.94 121 ALA A N 1
ATOM 949 C CA . ALA A 1 121 ? -0.736 14.128 3.588 1.00 93.94 121 ALA A CA 1
ATOM 950 C C . ALA A 1 121 ? -1.509 14.707 4.784 1.00 93.94 121 ALA A C 1
ATOM 952 O O . ALA A 1 121 ? -1.090 14.573 5.933 1.00 93.94 121 ALA A O 1
ATOM 953 N N . GLU A 1 122 ? -2.678 15.295 4.524 1.00 92.12 122 GLU A N 1
ATOM 954 C CA . GLU A 1 122 ? -3.562 15.826 5.582 1.00 92.12 122 GLU A CA 1
ATOM 955 C C . GLU A 1 122 ? -4.305 14.727 6.364 1.00 92.12 122 GLU A C 1
ATOM 957 O O . GLU A 1 122 ? -4.970 14.989 7.369 1.00 92.12 122 GLU A O 1
ATOM 962 N N . VAL A 1 123 ? -4.210 13.483 5.893 1.00 92.88 123 VAL A N 1
ATOM 963 C CA . VAL A 1 123 ? -4.828 12.297 6.490 1.00 92.88 123 VAL A CA 1
ATOM 964 C C . VAL A 1 123 ? -3.770 11.357 7.067 1.00 92.88 123 VAL A C 1
ATOM 966 O O . VAL A 1 123 ? -2.634 11.336 6.591 1.00 92.88 123 VAL A O 1
ATOM 969 N N . PRO A 1 124 ? -4.126 10.518 8.055 1.00 94.19 124 PRO A N 1
ATOM 970 C CA . PRO A 1 124 ? -3.183 9.582 8.652 1.00 94.19 124 PRO A CA 1
ATOM 971 C C . PRO A 1 124 ? -2.656 8.581 7.621 1.00 94.19 124 PRO A C 1
ATOM 973 O O . PRO A 1 124 ? -3.429 8.006 6.847 1.00 94.19 124 PRO A O 1
ATOM 976 N N . VAL A 1 125 ? -1.344 8.341 7.645 1.00 95.44 125 VAL A N 1
ATOM 977 C CA . VAL A 1 125 ? -0.674 7.363 6.781 1.00 95.44 125 VAL A CA 1
ATOM 978 C C . VAL A 1 125 ? -0.146 6.208 7.627 1.00 95.44 125 VAL A C 1
ATOM 980 O O . VAL A 1 125 ? 0.712 6.388 8.497 1.00 95.44 125 VAL A O 1
ATOM 983 N N . TYR A 1 126 ? -0.640 5.007 7.344 1.00 95.50 126 TYR A N 1
ATOM 984 C CA . TYR A 1 126 ? -0.233 3.762 7.987 1.00 95.50 126 TYR A CA 1
ATOM 985 C C . TYR A 1 126 ? 0.517 2.859 7.014 1.00 95.50 126 TYR A C 1
ATOM 987 O O . TYR A 1 126 ? 0.327 2.942 5.800 1.00 95.50 126 TYR A O 1
ATOM 995 N N . SER A 1 127 ? 1.359 1.974 7.540 1.00 95.00 127 SER A N 1
ATOM 996 C CA . SER A 1 127 ? 2.027 0.940 6.755 1.00 95.00 127 SER A CA 1
ATOM 997 C C . SER A 1 127 ? 1.828 -0.453 7.333 1.00 95.00 127 SER A C 1
ATOM 999 O O . SER A 1 127 ? 1.880 -0.659 8.541 1.00 95.00 127 SER A O 1
ATOM 1001 N N . LEU A 1 128 ? 1.625 -1.422 6.446 1.00 94.00 128 LEU A N 1
ATOM 1002 C CA . LEU A 1 128 ? 1.427 -2.827 6.758 1.00 94.00 128 LEU A CA 1
ATOM 1003 C C . LEU A 1 128 ? 2.449 -3.661 5.984 1.00 94.00 128 LEU A C 1
ATOM 1005 O O . LEU A 1 128 ? 2.481 -3.643 4.753 1.00 94.00 128 LEU A O 1
ATOM 1009 N N . SER A 1 129 ? 3.276 -4.404 6.715 1.00 91.81 129 SER A N 1
ATOM 1010 C CA . SER A 1 129 ? 4.239 -5.343 6.137 1.00 91.81 129 SER A CA 1
ATOM 1011 C C . SER A 1 129 ? 3.694 -6.763 6.218 1.00 91.81 129 SER A C 1
ATOM 1013 O O . SER A 1 129 ? 3.352 -7.232 7.302 1.00 91.81 129 SER A O 1
ATOM 1015 N N . LEU A 1 130 ? 3.647 -7.458 5.082 1.00 88.00 130 LEU A N 1
ATOM 1016 C CA . LEU A 1 130 ? 3.170 -8.845 4.992 1.00 88.00 130 LEU A CA 1
ATOM 1017 C C . LEU A 1 130 ? 4.295 -9.878 5.203 1.00 88.00 130 LEU A C 1
ATOM 1019 O O . LEU A 1 130 ? 4.069 -11.084 5.128 1.00 88.00 130 LEU A O 1
ATOM 1023 N N . GLY A 1 131 ? 5.506 -9.410 5.538 1.00 83.25 131 GLY A N 1
ATOM 1024 C CA . GLY A 1 131 ? 6.645 -10.251 5.928 1.00 83.25 131 GLY A CA 1
ATOM 1025 C C . GLY A 1 131 ? 7.503 -10.775 4.770 1.00 83.25 131 GLY A C 1
ATOM 1026 O O . GLY A 1 131 ? 8.488 -11.470 5.011 1.00 83.25 131 GLY A O 1
ATOM 1027 N N . GLY A 1 132 ? 7.170 -10.440 3.524 1.00 82.56 132 GLY A N 1
ATOM 1028 C CA . GLY A 1 132 ? 7.977 -10.742 2.343 1.00 82.56 132 GLY A CA 1
ATOM 1029 C C . GLY A 1 132 ? 9.231 -9.873 2.204 1.00 82.56 132 GLY A C 1
ATOM 1030 O O . GLY A 1 132 ? 9.557 -9.026 3.041 1.00 82.56 132 GLY A O 1
ATOM 1031 N N . LYS A 1 133 ? 9.977 -10.091 1.115 1.00 81.12 133 LYS A N 1
ATOM 1032 C CA . LYS A 1 133 ? 11.217 -9.351 0.831 1.00 81.12 133 LYS A CA 1
ATOM 1033 C C . LYS A 1 133 ? 10.900 -7.910 0.432 1.00 81.12 133 LYS A C 1
ATOM 1035 O O . LYS A 1 133 ? 10.147 -7.688 -0.504 1.00 81.12 133 LYS A O 1
ATOM 1040 N N . LEU A 1 134 ? 11.559 -6.952 1.087 1.00 83.19 134 LEU A N 1
ATOM 1041 C CA . LEU A 1 134 ? 11.378 -5.519 0.836 1.00 83.19 134 LEU A CA 1
ATOM 1042 C C . LEU A 1 134 ? 12.549 -4.906 0.061 1.00 83.19 134 LEU A C 1
ATOM 1044 O O . LEU A 1 134 ? 13.718 -5.066 0.441 1.00 83.19 134 LEU A O 1
ATOM 1048 N N . GLY A 1 135 ? 12.227 -4.149 -0.982 1.00 82.75 135 GLY A N 1
ATOM 1049 C CA . GLY A 1 135 ? 13.127 -3.281 -1.725 1.00 82.75 135 GLY A CA 1
ATOM 1050 C C . GLY A 1 135 ? 13.396 -1.933 -1.082 1.00 82.75 135 GLY A C 1
ATOM 1051 O O . GLY A 1 135 ? 12.802 -1.559 -0.077 1.00 82.75 135 GLY A O 1
ATOM 1052 N N . GLU A 1 136 ? 14.350 -1.204 -1.661 1.00 86.00 136 GLU A N 1
ATOM 1053 C CA . GLU A 1 136 ? 14.809 0.087 -1.133 1.00 86.00 136 GLU A CA 1
ATOM 1054 C C . GLU A 1 136 ? 13.680 1.120 -1.115 1.00 86.00 136 GLU A C 1
ATOM 1056 O O . GLU A 1 136 ? 13.488 1.796 -0.109 1.00 86.00 136 GLU A O 1
ATOM 1061 N N . ILE A 1 137 ? 12.879 1.175 -2.184 1.00 87.50 137 ILE A N 1
ATOM 1062 C CA . ILE A 1 137 ? 11.731 2.084 -2.287 1.00 87.50 137 ILE A CA 1
ATOM 1063 C C . ILE A 1 137 ? 10.643 1.706 -1.281 1.00 87.50 137 ILE A C 1
ATOM 1065 O O . ILE A 1 137 ? 10.140 2.572 -0.580 1.00 87.50 137 ILE A O 1
ATOM 1069 N N . GLU A 1 138 ? 10.310 0.424 -1.143 1.00 89.00 138 GLU A N 1
ATOM 1070 C CA . GLU A 1 138 ? 9.314 -0.025 -0.160 1.00 89.00 138 GLU A CA 1
ATOM 1071 C C . GLU A 1 138 ? 9.764 0.306 1.269 1.00 89.00 138 GLU A C 1
ATOM 1073 O O . GLU A 1 138 ? 8.986 0.822 2.066 1.00 89.00 138 GLU A O 1
ATOM 1078 N N . ARG A 1 139 ? 11.051 0.098 1.579 1.00 88.81 139 ARG A N 1
ATOM 1079 C CA . ARG A 1 139 ? 11.651 0.493 2.864 1.00 88.81 139 ARG A CA 1
ATOM 1080 C C . ARG A 1 139 ? 11.628 1.999 3.080 1.00 88.81 139 ARG A C 1
ATOM 1082 O O . ARG A 1 139 ? 11.460 2.429 4.217 1.00 88.81 139 ARG A O 1
ATOM 1089 N N . LEU A 1 140 ? 11.813 2.791 2.025 1.00 90.19 140 LEU A N 1
ATOM 1090 C CA . LEU A 1 140 ? 11.653 4.239 2.092 1.00 90.19 140 LEU A CA 1
ATOM 1091 C C . LEU A 1 140 ? 10.201 4.591 2.439 1.00 90.19 140 LEU A C 1
ATOM 1093 O O . LEU A 1 140 ? 9.984 5.340 3.383 1.00 90.19 140 LEU A O 1
ATOM 1097 N N . MET A 1 141 ? 9.215 3.988 1.772 1.00 91.44 141 MET A N 1
ATOM 1098 C CA . MET A 1 141 ? 7.794 4.244 2.045 1.00 91.44 141 MET A CA 1
ATOM 1099 C C . MET A 1 141 ? 7.378 3.865 3.465 1.00 91.44 141 MET A C 1
ATOM 1101 O O . MET A 1 141 ? 6.613 4.597 4.088 1.00 91.44 141 MET A O 1
ATOM 1105 N N . LEU A 1 142 ? 7.929 2.782 4.020 1.00 90.62 142 LEU A N 1
ATOM 1106 C CA . LEU A 1 142 ? 7.701 2.419 5.422 1.00 90.62 142 LEU A CA 1
ATOM 1107 C C . LEU A 1 142 ? 8.125 3.523 6.400 1.00 90.62 142 LEU A C 1
ATOM 1109 O O . LEU A 1 142 ? 7.540 3.633 7.470 1.00 90.62 142 LEU A O 1
ATOM 1113 N N . LYS A 1 143 ? 9.110 4.360 6.050 1.00 91.88 143 LYS A N 1
ATOM 1114 C CA . LYS A 1 143 ? 9.542 5.480 6.901 1.00 91.88 143 LYS A CA 1
ATOM 1115 C C . LYS A 1 143 ? 8.587 6.675 6.864 1.00 91.88 143 LYS A C 1
ATOM 1117 O O . LYS A 1 143 ? 8.625 7.477 7.789 1.00 91.88 143 LYS A O 1
ATOM 1122 N N . ALA A 1 144 ? 7.757 6.807 5.826 1.00 90.44 144 ALA A N 1
ATOM 1123 C CA . ALA A 1 144 ? 6.757 7.876 5.732 1.00 90.44 144 ALA A CA 1
ATOM 1124 C C . ALA A 1 144 ? 5.477 7.580 6.526 1.00 90.44 144 ALA A C 1
ATOM 1126 O O . ALA A 1 144 ? 4.620 8.449 6.645 1.00 90.44 144 ALA A O 1
ATOM 1127 N N . ALA A 1 145 ? 5.317 6.358 7.033 1.00 93.12 145 ALA A N 1
ATOM 1128 C CA . ALA A 1 145 ? 4.041 5.860 7.518 1.00 93.12 145 ALA A CA 1
ATOM 1129 C C . ALA A 1 145 ? 4.178 5.189 8.886 1.00 93.12 145 ALA A 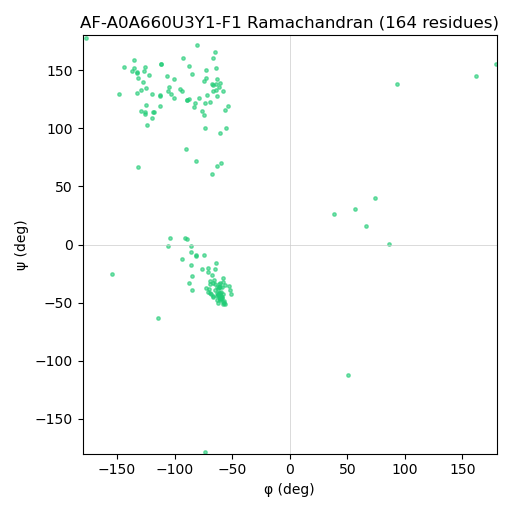C 1
ATOM 1131 O O . ALA A 1 145 ? 5.180 4.539 9.180 1.00 93.12 145 ALA A O 1
ATOM 1132 N N . ARG A 1 146 ? 3.140 5.293 9.718 1.00 94.06 146 ARG A N 1
ATOM 1133 C CA . ARG A 1 146 ? 3.109 4.628 11.027 1.00 94.06 146 ARG A CA 1
ATOM 1134 C C . ARG A 1 146 ? 2.892 3.120 10.833 1.00 94.06 146 ARG A C 1
ATOM 1136 O O . ARG A 1 146 ? 1.882 2.752 10.230 1.00 94.06 146 ARG A O 1
ATOM 1143 N N . PRO A 1 147 ? 3.794 2.243 11.305 1.00 93.25 147 PRO A N 1
ATOM 1144 C CA . PRO A 1 147 ? 3.624 0.806 11.131 1.00 93.25 147 PRO A CA 1
ATOM 1145 C C . PRO A 1 147 ? 2.436 0.301 11.953 1.00 93.25 147 PRO A C 1
ATOM 1147 O O . PRO A 1 147 ? 2.254 0.703 13.101 1.00 93.25 147 PRO A O 1
ATOM 1150 N N . VAL A 1 148 ? 1.642 -0.587 11.361 1.00 93.38 148 VAL A N 1
ATOM 1151 C CA . VAL A 1 148 ? 0.507 -1.255 12.004 1.00 93.38 148 VAL A CA 1
ATOM 1152 C C . VAL A 1 148 ? 0.567 -2.754 11.748 1.00 93.38 148 VAL A C 1
ATOM 1154 O O . VAL A 1 148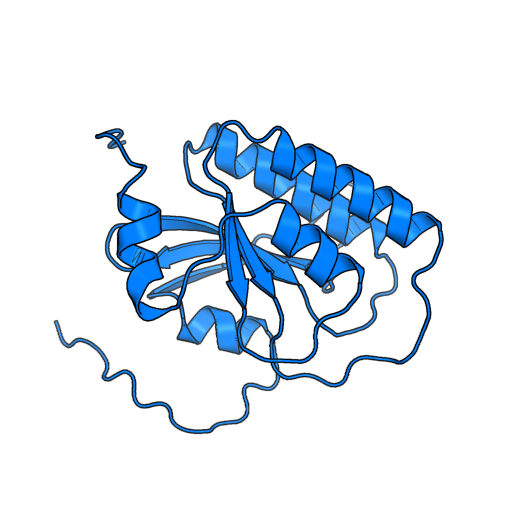 ? 0.946 -3.208 10.667 1.00 93.38 148 VAL A O 1
ATOM 1157 N N . GLU A 1 149 ? 0.172 -3.536 12.746 1.00 90.75 149 GLU A N 1
ATOM 1158 C CA . GLU A 1 149 ? 0.006 -4.978 12.593 1.00 90.75 149 GLU A CA 1
ATOM 1159 C C . GLU A 1 149 ? -1.404 -5.323 12.102 1.00 90.75 149 GLU A C 1
ATOM 1161 O O . GLU A 1 149 ? -2.372 -4.620 12.396 1.00 90.75 149 GLU A O 1
ATOM 1166 N N . LEU A 1 150 ? -1.549 -6.468 11.423 1.00 86.12 150 LEU A N 1
ATOM 1167 C CA . LEU A 1 150 ? -2.847 -6.963 10.937 1.00 86.12 150 LEU A CA 1
ATOM 1168 C C . LEU A 1 150 ? -3.921 -7.006 12.036 1.00 86.12 150 LEU A C 1
ATOM 1170 O O . LEU A 1 150 ? -5.075 -6.672 11.784 1.00 86.12 150 LEU A O 1
ATOM 1174 N N . LYS A 1 151 ? -3.543 -7.395 13.259 1.00 86.38 151 LYS A N 1
ATOM 1175 C CA . LYS A 1 151 ? -4.466 -7.522 14.400 1.00 86.38 151 LYS A CA 1
ATOM 1176 C C . LYS A 1 151 ? -5.015 -6.178 14.878 1.00 86.38 151 LYS A C 1
ATOM 1178 O O . LYS A 1 151 ? -6.100 -6.132 15.449 1.00 86.38 151 LYS A O 1
ATOM 1183 N N . GLU A 1 152 ? -4.271 -5.101 14.656 1.00 88.19 152 GLU A N 1
ATOM 1184 C CA . GLU A 1 152 ? -4.604 -3.759 15.134 1.00 88.19 152 GLU A CA 1
ATOM 1185 C C . GLU A 1 152 ? -5.112 -2.849 14.014 1.00 88.19 152 GLU A C 1
ATOM 1187 O O . GLU A 1 152 ? -5.492 -1.708 14.274 1.00 88.19 152 GLU A O 1
ATOM 1192 N N . LEU A 1 153 ? -5.168 -3.356 12.779 1.00 87.69 153 LEU A N 1
ATOM 1193 C CA . LEU A 1 153 ? -5.484 -2.578 11.589 1.00 87.69 153 LEU A CA 1
ATOM 1194 C C . LEU A 1 153 ? -6.837 -1.864 11.693 1.00 87.69 153 LEU A C 1
ATOM 1196 O O . LEU A 1 153 ? -6.912 -0.663 11.456 1.00 87.69 153 LEU A O 1
ATOM 1200 N N . GLU A 1 154 ? -7.903 -2.563 12.095 1.00 87.69 154 GLU A N 1
ATOM 1201 C CA . GLU A 1 154 ? -9.221 -1.932 12.258 1.00 87.69 154 GLU A CA 1
ATOM 1202 C C . GLU A 1 154 ? -9.178 -0.817 13.310 1.00 87.69 154 GLU A C 1
ATOM 1204 O O . GLU A 1 154 ? -9.662 0.288 13.071 1.00 87.69 154 GLU A O 1
ATOM 1209 N N . LYS A 1 155 ? -8.554 -1.085 14.461 1.00 86.19 155 LYS A N 1
ATOM 1210 C CA . LYS A 1 155 ? -8.453 -0.124 15.560 1.00 86.19 155 LYS A CA 1
ATOM 1211 C C . LYS A 1 155 ? -7.660 1.113 15.139 1.00 86.19 155 LYS A C 1
ATOM 1213 O O . LYS A 1 155 ? -8.107 2.222 15.412 1.00 86.19 155 LYS A O 1
ATOM 1218 N N . ALA A 1 156 ? -6.533 0.938 14.452 1.00 86.25 156 ALA A N 1
ATOM 1219 C CA . ALA A 1 156 ? -5.709 2.033 13.947 1.00 86.25 156 ALA A CA 1
ATOM 1220 C C . ALA A 1 156 ? -6.486 2.919 12.963 1.00 86.25 156 ALA A C 1
ATOM 1222 O O . ALA A 1 156 ? -6.509 4.137 13.114 1.00 86.25 156 ALA A O 1
ATOM 1223 N N . LEU A 1 157 ? -7.204 2.312 12.014 1.00 84.94 157 LEU A N 1
ATOM 1224 C CA . LEU A 1 157 ? -7.988 3.058 11.028 1.00 84.94 157 LEU A CA 1
ATOM 1225 C C . LEU A 1 157 ? -9.241 3.729 11.630 1.00 84.94 157 LEU A C 1
ATOM 1227 O O . LEU A 1 157 ? -9.779 4.662 11.033 1.00 84.94 157 LEU A O 1
ATOM 1231 N N . LEU A 1 158 ? -9.722 3.270 12.793 1.00 83.44 158 LEU A N 1
ATOM 1232 C CA . LEU A 1 158 ? -10.815 3.901 13.543 1.00 83.44 158 LEU A CA 1
ATOM 1233 C C . LEU A 1 158 ? -10.342 5.000 14.503 1.00 83.44 158 LEU A C 1
ATOM 1235 O O . LEU A 1 158 ? -11.077 5.961 14.700 1.00 83.44 158 LEU A O 1
ATOM 1239 N N . LEU A 1 159 ? -9.151 4.872 15.094 1.00 71.81 159 LEU A N 1
ATOM 1240 C CA . LEU A 1 159 ? -8.636 5.769 16.141 1.00 71.81 159 LEU A CA 1
ATOM 1241 C C . LEU A 1 159 ? -8.569 7.236 15.706 1.00 71.81 159 LEU A C 1
ATOM 1243 O O . LEU A 1 159 ? -8.778 8.124 16.525 1.00 71.81 159 LEU A O 1
ATOM 1247 N N . GLU A 1 160 ? -8.319 7.488 14.424 1.00 63.41 160 GLU A N 1
ATOM 1248 C CA . GLU A 1 160 ? -8.202 8.848 13.885 1.00 63.41 160 GLU A CA 1
ATOM 1249 C C . GLU A 1 160 ? -9.446 9.295 13.100 1.00 63.41 160 GLU A C 1
ATOM 1251 O O . GLU A 1 160 ? -9.509 10.413 12.591 1.00 63.41 160 GLU A O 1
ATOM 1256 N N . ARG A 1 161 ? -10.508 8.472 13.105 1.00 57.84 161 ARG A N 1
ATOM 1257 C CA . ARG A 1 161 ? -11.877 8.915 12.822 1.00 57.84 161 ARG A CA 1
ATOM 1258 C C . ARG A 1 161 ? -12.472 9.543 14.080 1.00 57.84 161 ARG A C 1
ATOM 1260 O O . ARG A 1 161 ? -13.367 8.976 14.702 1.00 57.84 161 ARG A O 1
ATOM 1267 N N . GLY A 1 162 ? -12.015 10.735 14.446 1.00 48.03 162 GLY A N 1
ATOM 1268 C CA . GLY A 1 162 ? -12.823 11.596 15.308 1.00 48.03 162 GLY A CA 1
ATOM 1269 C C . GLY A 1 162 ? -14.141 11.904 14.592 1.00 48.03 162 GLY A C 1
ATOM 1270 O O . GLY A 1 162 ? -14.148 12.749 13.709 1.00 48.03 162 GLY A O 1
ATOM 1271 N N . GLU A 1 163 ? -15.201 11.143 14.883 1.00 40.75 163 GLU A N 1
ATOM 1272 C CA . GLU A 1 163 ? -16.628 11.389 14.584 1.00 40.75 163 GLU A CA 1
ATOM 1273 C C . GLU A 1 163 ? -17.016 12.033 13.231 1.00 40.75 163 GLU A C 1
ATOM 1275 O O . GLU A 1 163 ? -18.085 12.622 13.108 1.00 40.75 163 GLU A O 1
ATOM 1280 N N . ARG A 1 164 ? -16.230 11.899 12.159 1.00 40.97 164 ARG A N 1
ATOM 1281 C CA . ARG A 1 164 ? -16.662 12.334 10.819 1.00 40.97 164 ARG A CA 1
ATOM 1282 C C . ARG A 1 164 ? -17.365 11.185 10.110 1.00 40.97 164 ARG A C 1
ATOM 1284 O O . ARG A 1 164 ? -16.772 10.428 9.343 1.00 40.97 164 ARG A O 1
ATOM 1291 N N . ILE A 1 165 ? -18.643 11.041 10.445 1.00 41.31 165 ILE A N 1
ATOM 1292 C CA . ILE A 1 165 ? -19.625 10.261 9.692 1.00 41.31 165 ILE A CA 1
ATOM 1293 C C . ILE A 1 165 ? -20.125 11.155 8.551 1.00 41.31 165 ILE A C 1
ATOM 1295 O O . ILE A 1 165 ? -20.656 12.236 8.795 1.00 41.31 165 ILE A O 1
ATOM 1299 N N . CYS A 1 166 ? -19.965 10.691 7.316 1.00 39.81 166 CYS A N 1
ATOM 1300 C CA . CYS A 1 166 ? -20.848 11.046 6.210 1.00 39.81 166 CYS A CA 1
ATOM 1301 C C . CYS A 1 166 ? -21.537 9.763 5.748 1.00 39.81 166 CYS A C 1
ATOM 1303 O O . CYS A 1 166 ? -20.829 8.728 5.629 1.00 39.81 166 CYS A O 1
#

Secondary structure (DSSP, 8-state):
--PPP---------SHHHHHHHH-SEEEE----SSS---TTEEEEEEEETTEEEEEEEE-SS--S-HHHHHHHHHHHHHHHHHHT--EEEEE--S--PPP-PPPHHHHHHHHHHHHHHHT-SS-EEEEE-SS---HHHHHHHHTSEE--GGGHHHHHHHT--S---

Mean predicted aligned error: 8.0 Å

Sequence (166 aa):
MRARPLSFSAREATTMLEELSSIFDWFRELCGDRIQWEDKKLITGLARVGRARAVVIAFNPEQTPHPEAAFRKGIRMVKLAEKLGCPVLIVVGAKGERSPGKPSHDLIHFAEELFKSLLSAEVPVYSLSLGGKLGEIERLMLKAARPVELKELEKALLLERGERIC

Foldseek 3Di:
DDDDPLPPPPPQPAWPVVVLVSLFPDWDWDFWLVPDDTWPQWTWTWGHDPPFIETETEGTLDDTPCLLTSLSVLLVSLVVCLVVLFEYEYEYARDDDHDDDDDDPVNVVSLVVSLVSLLPRPHAFEYEYPPHDDDPSSVSNNVSHHYDYSVCVNVVRVVPPPPPDD

Solvent-accessible surface area (backbone atoms only — not comparable to full-atom values): 9514 Å² total; per-residue (Å²): 140,74,85,75,78,89,70,85,66,87,65,81,52,81,43,54,69,54,50,51,57,70,73,29,82,41,70,46,80,55,83,54,44,86,80,87,47,73,35,72,34,38,45,33,26,46,35,27,36,91,90,24,53,32,29,36,43,25,55,36,60,58,86,59,96,48,57,63,31,18,33,49,29,49,42,53,45,52,58,48,15,46,76,68,73,24,32,37,36,38,36,38,23,54,61,67,77,63,72,89,75,80,82,52,70,68,53,50,53,40,49,48,53,33,44,51,50,51,64,68,44,93,37,59,45,33,21,35,74,68,80,35,80,73,52,73,65,57,54,52,50,48,71,54,23,50,78,48,52,84,92,46,41,48,58,58,53,41,71,77,54,74,84,76,81,130

Nearest PDB structures (foldseek):
  2f9i-assembly1_A  TM=7.189E-01  e=8.655E-08  Staphylococcus aureus
  4fb8-assembly1_B  TM=6.348E-01  e=1.012E-05  Mycobacterium tuberculosis
  8xl3-assembly1_B  TM=5.965E-01  e=3.036E-05  Homo sapiens
  6ybp-assembly1_C  TM=6.372E-01  e=9.683E-05  Methylorubrum extorquens AM1
  5inf-assembly1_F  TM=6.606E-01  e=9.850E-04  Streptomyces ambofaciens ATCC 23877

Radius of gyration: 15.37 Å; Cα contacts (8 Å, |Δi|>4): 289; chains: 1; bounding box: 43×38×37 Å